Protein AF-A0A834MCL6-F1 (afdb_monomer_lite)

pLDDT: mean 74.05, std 10.61, range [37.78, 87.19]

Sequence (91 aa):
MHQPMDNYPGSRLLKGLSNYTSLDVNQLNFVVSQVFALGLATLYRTVLCPSKVSPTVRHLFGLIFGLWMGYFCFGYQALHLAGLPAVCYVV

Structure (mmCIF, N/CA/C/O backbone):
data_AF-A0A834MCL6-F1
#
_entry.id   AF-A0A834MCL6-F1
#
loop_
_atom_site.group_PDB
_atom_site.id
_atom_site.type_symbol
_atom_site.label_atom_id
_atom_site.label_alt_id
_atom_site.label_comp_id
_atom_site.label_asym_id
_atom_site.label_entity_id
_atom_site.label_seq_id
_atom_site.pdbx_PDB_ins_code
_atom_site.Cartn_x
_atom_site.Cartn_y
_atom_site.Cartn_z
_atom_site.occupancy
_atom_site.B_iso_or_equiv
_atom_site.auth_seq_id
_atom_site.auth_comp_id
_atom_site.auth_asym_id
_atom_site.auth_atom_id
_atom_site.pdbx_PDB_model_num
ATOM 1 N N . MET A 1 1 ? 8.823 1.558 -29.452 1.00 37.78 1 MET A N 1
ATOM 2 C CA . MET A 1 1 ? 9.733 2.177 -28.463 1.00 37.78 1 MET A CA 1
ATOM 3 C C . MET 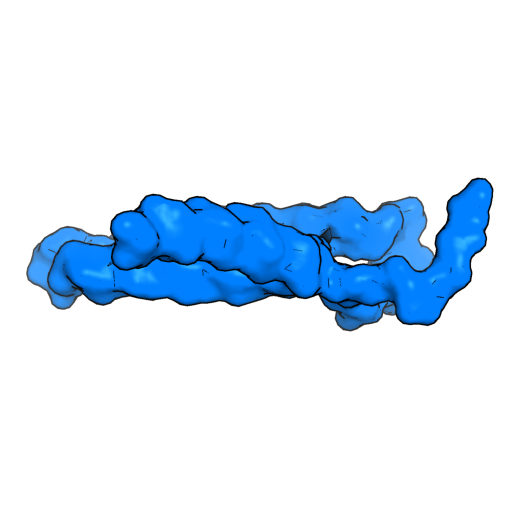A 1 1 ? 9.839 1.217 -27.287 1.00 37.78 1 MET A C 1
ATOM 5 O O . MET A 1 1 ? 8.893 1.101 -26.526 1.00 37.78 1 MET A O 1
ATOM 9 N N . HIS A 1 2 ? 10.910 0.425 -27.227 1.00 45.41 2 HIS A N 1
ATOM 10 C CA . HIS A 1 2 ? 11.126 -0.593 -26.193 1.00 45.41 2 HIS A CA 1
ATOM 11 C C . HIS A 1 2 ? 11.853 0.100 -25.032 1.00 45.41 2 HIS A C 1
ATOM 13 O O . HIS A 1 2 ? 13.018 0.463 -25.187 1.00 45.41 2 HIS A O 1
ATOM 19 N N . GLN A 1 3 ? 11.163 0.405 -23.926 1.00 55.22 3 GLN A N 1
ATOM 20 C CA . GLN A 1 3 ? 11.834 1.015 -22.774 1.00 55.22 3 GLN A CA 1
ATOM 21 C C . GLN A 1 3 ? 12.844 0.018 -22.176 1.00 55.22 3 GLN A C 1
ATOM 23 O O . GLN A 1 3 ? 12.503 -1.156 -22.007 1.00 55.22 3 GLN A O 1
ATOM 28 N N . PRO A 1 4 ? 14.077 0.450 -21.853 1.00 52.62 4 PRO A N 1
ATOM 29 C CA . PRO A 1 4 ? 15.056 -0.406 -21.197 1.00 52.62 4 PRO A CA 1
ATOM 30 C C . PRO A 1 4 ? 14.508 -0.881 -19.845 1.00 52.62 4 PRO A C 1
ATOM 32 O O . PRO A 1 4 ? 14.068 -0.093 -19.009 1.00 52.62 4 PRO A O 1
ATOM 35 N N . MET A 1 5 ? 14.531 -2.200 -19.651 1.00 52.75 5 MET A N 1
ATOM 36 C CA . MET A 1 5 ? 13.930 -2.938 -18.529 1.00 52.75 5 MET A CA 1
ATOM 37 C C . MET A 1 5 ? 14.541 -2.634 -17.146 1.00 52.75 5 MET A C 1
ATOM 39 O O . MET A 1 5 ? 14.126 -3.259 -16.165 1.00 52.75 5 MET A O 1
ATOM 43 N N . ASP A 1 6 ? 15.512 -1.725 -17.071 1.00 56.66 6 ASP A N 1
ATOM 44 C CA . ASP A 1 6 ? 16.176 -1.252 -15.852 1.00 56.66 6 ASP A CA 1
ATOM 45 C C . ASP A 1 6 ? 15.390 -0.163 -15.109 1.00 56.66 6 ASP A C 1
ATOM 47 O O . ASP A 1 6 ? 15.625 0.060 -13.927 1.00 56.66 6 ASP A O 1
ATOM 51 N N . ASN A 1 7 ? 14.427 0.491 -15.765 1.00 55.25 7 ASN A N 1
ATOM 52 C CA . ASN A 1 7 ? 13.719 1.649 -15.209 1.00 55.25 7 ASN A CA 1
ATOM 53 C C . ASN A 1 7 ? 12.198 1.431 -15.152 1.00 55.25 7 ASN A C 1
ATOM 55 O O . ASN A 1 7 ? 11.418 2.288 -15.556 1.00 55.25 7 ASN A O 1
ATOM 59 N N . TYR A 1 8 ? 11.763 0.245 -14.712 1.00 61.81 8 TYR A N 1
ATOM 60 C CA . TYR A 1 8 ? 10.349 0.013 -14.417 1.00 61.81 8 TYR A CA 1
ATOM 61 C C . TYR A 1 8 ? 10.131 0.063 -12.899 1.00 61.81 8 TYR A C 1
ATOM 63 O O . TYR A 1 8 ? 10.609 -0.834 -12.202 1.00 61.81 8 TYR A O 1
ATOM 71 N N . PRO A 1 9 ? 9.438 1.090 -12.373 1.00 62.31 9 PRO A N 1
ATOM 72 C CA . PRO A 1 9 ? 9.291 1.290 -10.932 1.00 62.31 9 PRO A CA 1
ATOM 73 C C . PRO A 1 9 ? 8.316 0.303 -10.268 1.00 62.31 9 PRO A C 1
ATOM 75 O O . PRO A 1 9 ? 8.313 0.204 -9.044 1.00 62.31 9 PRO A O 1
ATOM 78 N N . GLY A 1 10 ? 7.490 -0.409 -11.047 1.00 64.81 10 GLY A N 1
ATOM 79 C CA . GLY A 1 10 ? 6.469 -1.344 -10.558 1.00 64.81 10 GLY A CA 1
ATOM 80 C C . GLY A 1 10 ? 6.934 -2.802 -10.424 1.00 64.81 10 GLY A C 1
ATOM 81 O O . GLY A 1 10 ? 8.082 -3.157 -10.696 1.00 64.81 10 GLY A O 1
ATOM 82 N N . SER A 1 11 ? 6.016 -3.685 -10.016 1.00 64.31 11 SER A N 1
ATOM 83 C CA . SER A 1 11 ? 6.329 -5.097 -9.761 1.00 64.31 11 SER A CA 1
ATOM 84 C C . SER A 1 11 ? 6.681 -5.864 -11.045 1.00 64.31 11 SER A C 1
ATOM 86 O O . SER A 1 11 ? 5.896 -5.916 -11.994 1.00 64.31 11 SER A O 1
ATOM 88 N N . ARG A 1 12 ? 7.863 -6.502 -11.068 1.00 68.44 12 ARG A N 1
ATOM 89 C CA . ARG A 1 12 ? 8.357 -7.343 -12.185 1.00 68.44 12 ARG A CA 1
ATOM 90 C C . ARG A 1 12 ? 7.961 -8.819 -12.047 1.00 68.44 12 ARG A C 1
ATOM 92 O O . ARG A 1 12 ? 8.278 -9.618 -12.926 1.00 68.44 12 ARG A O 1
ATOM 99 N N . LEU A 1 13 ? 7.266 -9.187 -10.966 1.00 63.59 13 LEU A N 1
ATOM 100 C CA . LEU A 1 13 ? 6.870 -10.569 -10.660 1.00 63.59 13 LEU A CA 1
ATOM 101 C C . LEU A 1 13 ? 5.982 -11.186 -11.753 1.00 63.59 13 LEU A C 1
ATOM 103 O O . LEU A 1 13 ? 6.060 -12.381 -12.018 1.00 63.59 13 LEU A O 1
ATOM 107 N N . LEU A 1 14 ? 5.192 -10.360 -12.442 1.00 64.25 14 LEU A N 1
ATOM 108 C CA . LEU A 1 14 ? 4.275 -10.780 -13.506 1.00 64.25 14 LEU A CA 1
ATOM 109 C C . LEU A 1 14 ? 4.907 -10.771 -14.909 1.00 64.25 14 LEU A C 1
ATOM 111 O O . LEU A 1 14 ? 4.220 -11.032 -15.895 1.00 64.25 14 LEU A O 1
ATOM 115 N N . LYS A 1 15 ? 6.221 -10.533 -15.030 1.00 64.19 15 LYS A N 1
ATOM 116 C CA . LYS A 1 15 ? 6.919 -10.510 -16.328 1.00 64.19 15 LYS A CA 1
ATOM 117 C C . LYS A 1 15 ? 6.846 -11.854 -17.067 1.00 64.19 15 LYS A C 1
ATOM 119 O O . LYS A 1 15 ? 6.738 -11.871 -18.289 1.00 64.19 15 LYS A O 1
ATOM 124 N N . GLY A 1 16 ? 6.845 -12.972 -16.335 1.00 63.31 16 GLY A N 1
ATOM 125 C CA . GLY A 1 16 ? 6.628 -14.302 -16.920 1.00 63.31 16 GLY A CA 1
ATOM 126 C C . GLY A 1 16 ? 5.216 -14.478 -17.490 1.00 63.31 16 GLY A C 1
ATOM 127 O O . GLY A 1 16 ? 5.049 -15.092 -18.538 1.00 63.31 16 GLY A O 1
ATOM 128 N N . LEU A 1 17 ? 4.214 -13.870 -16.849 1.00 65.06 17 LEU A N 1
ATOM 129 C CA . LEU A 1 17 ? 2.814 -13.935 -17.273 1.00 65.06 17 LEU A CA 1
ATOM 130 C C . LEU A 1 17 ? 2.517 -12.992 -18.454 1.00 65.06 17 LEU A C 1
ATOM 132 O O . LEU A 1 17 ? 1.734 -13.344 -19.331 1.00 65.06 17 LEU A O 1
ATOM 136 N N . SER A 1 18 ? 3.200 -11.844 -18.525 1.00 63.97 18 SER A N 1
ATOM 137 C CA . SER A 1 18 ? 3.176 -10.915 -19.671 1.00 63.97 18 SER A CA 1
ATOM 138 C C . SER A 1 18 ? 3.618 -11.584 -20.972 1.00 63.97 18 SER A C 1
ATOM 140 O O . SER A 1 18 ? 2.952 -11.437 -21.995 1.00 63.97 18 SER A O 1
ATOM 142 N N . ASN A 1 19 ? 4.666 -12.413 -20.919 1.00 65.25 19 ASN A N 1
ATOM 143 C CA . ASN A 1 19 ? 5.116 -13.191 -22.078 1.00 65.25 19 ASN A CA 1
ATOM 144 C C . ASN A 1 19 ? 4.054 -14.183 -22.583 1.00 65.25 19 ASN A C 1
ATOM 146 O O . ASN A 1 19 ? 4.016 -14.492 -23.768 1.00 65.25 19 ASN A O 1
ATOM 150 N N . TYR A 1 20 ? 3.180 -14.661 -21.694 1.00 67.88 20 TYR A N 1
ATOM 151 C CA . TYR A 1 20 ? 2.102 -15.588 -22.037 1.00 67.88 20 TYR A CA 1
ATOM 152 C C . TYR A 1 20 ? 0.839 -14.881 -22.553 1.00 67.88 20 TYR A C 1
ATOM 154 O O . TYR A 1 20 ? 0.100 -15.442 -23.354 1.00 67.88 20 TYR A O 1
ATOM 162 N N . THR A 1 21 ? 0.576 -13.651 -22.099 1.00 66.69 21 THR A N 1
ATOM 163 C CA . THR A 1 21 ? -0.664 -12.916 -22.414 1.00 66.69 21 THR A CA 1
ATOM 164 C C . THR A 1 21 ? -0.501 -11.810 -23.461 1.00 66.69 21 THR A C 1
ATOM 166 O O . THR A 1 21 ? -1.495 -11.185 -23.814 1.00 66.69 21 THR A O 1
ATOM 169 N N . SER A 1 22 ? 0.711 -11.544 -23.971 1.00 70.00 22 SER A N 1
ATOM 170 C CA . SER A 1 22 ? 1.030 -10.395 -24.852 1.00 70.00 22 SER A CA 1
ATOM 171 C C . SER A 1 22 ? 0.609 -9.022 -24.292 1.00 70.00 22 SER A C 1
ATOM 173 O O . SER A 1 22 ? 0.630 -8.027 -25.014 1.00 70.00 22 SER A O 1
ATOM 175 N N . LEU A 1 23 ? 0.243 -8.950 -23.009 1.00 72.12 23 LEU A N 1
ATOM 176 C CA . LEU A 1 23 ? -0.179 -7.734 -22.321 1.00 72.12 23 LEU A CA 1
ATOM 177 C C . LEU A 1 23 ? 1.010 -7.068 -21.633 1.00 72.12 23 LEU A C 1
ATOM 179 O O . LEU A 1 23 ? 1.912 -7.741 -21.125 1.00 72.12 23 LEU A O 1
ATOM 183 N N . ASP A 1 24 ? 0.985 -5.737 -21.581 1.00 78.25 24 ASP A N 1
ATOM 184 C CA . ASP A 1 24 ? 2.005 -4.958 -20.887 1.00 78.25 24 ASP A CA 1
ATOM 185 C C . ASP A 1 24 ? 1.988 -5.257 -19.377 1.00 78.25 24 ASP A C 1
ATOM 187 O O . ASP A 1 24 ? 0.928 -5.426 -18.763 1.00 78.25 24 ASP A O 1
ATOM 191 N N . VAL A 1 25 ? 3.170 -5.315 -18.758 1.00 73.31 25 VAL A N 1
ATOM 192 C CA . VAL A 1 25 ? 3.331 -5.630 -17.326 1.00 73.31 25 VAL A CA 1
ATOM 193 C C . VAL A 1 25 ? 2.548 -4.643 -16.449 1.00 73.31 25 VAL A C 1
ATOM 195 O O . VAL A 1 25 ? 2.012 -5.033 -15.411 1.00 73.31 25 VAL A O 1
ATOM 198 N N . ASN A 1 26 ? 2.392 -3.394 -16.899 1.00 71.75 26 ASN A N 1
ATOM 199 C CA . ASN A 1 26 ? 1.576 -2.389 -16.228 1.00 71.75 26 ASN A CA 1
ATOM 200 C C . ASN A 1 26 ? 0.085 -2.754 -16.197 1.00 71.75 26 ASN A C 1
ATOM 202 O O . ASN A 1 26 ? -0.567 -2.644 -15.159 1.00 71.75 26 ASN A O 1
ATOM 206 N N . GLN A 1 27 ? -0.459 -3.226 -17.321 1.00 76.88 27 GLN A N 1
ATOM 207 C CA . GLN A 1 27 ? -1.862 -3.635 -17.411 1.00 76.88 27 GLN A CA 1
ATOM 208 C C . GLN A 1 27 ? -2.146 -4.874 -16.561 1.00 76.88 27 GLN A C 1
ATOM 210 O O . GLN A 1 27 ? -3.182 -4.936 -15.904 1.00 76.88 27 GLN A O 1
ATOM 215 N N . LEU A 1 28 ? -1.222 -5.836 -16.517 1.00 81.12 28 LEU A N 1
ATOM 216 C CA . LEU A 1 28 ? -1.379 -7.022 -15.673 1.00 81.12 28 LEU A CA 1
ATOM 217 C C . LEU A 1 28 ? -1.365 -6.678 -14.183 1.00 81.12 28 LEU A C 1
ATOM 219 O O . LEU A 1 28 ? -2.213 -7.169 -13.442 1.00 81.12 28 LEU A O 1
ATOM 223 N N . ASN A 1 29 ? -0.455 -5.802 -13.750 1.00 81.56 29 ASN A N 1
ATOM 224 C CA . ASN A 1 29 ? -0.435 -5.301 -12.376 1.00 81.56 29 ASN A CA 1
ATOM 225 C C . ASN A 1 29 ? -1.763 -4.608 -12.016 1.00 81.56 29 ASN A C 1
ATOM 227 O O . ASN A 1 29 ? -2.321 -4.850 -10.940 1.00 81.56 29 ASN A O 1
ATOM 231 N N . PHE A 1 30 ? -2.323 -3.823 -12.943 1.00 81.94 30 PHE A N 1
ATOM 232 C CA . PHE A 1 30 ? -3.619 -3.174 -12.754 1.00 81.94 30 PHE A CA 1
ATOM 233 C C . PHE A 1 30 ? -4.761 -4.185 -12.616 1.00 81.94 30 PHE A C 1
ATOM 235 O O . PHE A 1 30 ? -5.492 -4.146 -11.633 1.00 81.94 30 PHE A O 1
ATOM 242 N N . VAL A 1 31 ? -4.881 -5.150 -13.529 1.00 85.00 31 VAL A N 1
ATOM 243 C CA . VAL A 1 31 ? -5.956 -6.155 -13.482 1.00 85.00 31 VAL A CA 1
ATOM 244 C C . VAL A 1 31 ? -5.860 -7.028 -12.228 1.00 85.00 31 VAL A C 1
ATOM 246 O O . VAL A 1 31 ? -6.867 -7.253 -11.556 1.00 85.00 31 VAL A O 1
ATOM 249 N N . VAL A 1 32 ? -4.657 -7.485 -11.864 1.00 83.50 32 VAL A N 1
ATOM 250 C CA . VAL A 1 32 ? -4.448 -8.306 -10.660 1.00 83.50 32 VAL A CA 1
ATOM 251 C C . VAL A 1 32 ? -4.802 -7.521 -9.400 1.00 83.50 32 VAL A C 1
ATOM 253 O O . VAL A 1 32 ? -5.506 -8.047 -8.536 1.00 83.50 32 VAL A O 1
ATOM 256 N N . SER A 1 33 ? -4.379 -6.257 -9.307 1.00 83.81 33 SER A N 1
ATOM 257 C CA . SER A 1 33 ? -4.751 -5.409 -8.171 1.00 83.81 33 SER A CA 1
ATOM 258 C C . SER A 1 33 ? -6.261 -5.183 -8.093 1.00 83.81 33 SER A C 1
ATOM 260 O O . SER A 1 33 ? -6.819 -5.222 -7.001 1.00 83.81 33 SER A O 1
ATOM 262 N N . GLN A 1 34 ? -6.948 -5.052 -9.231 1.00 85.56 34 GLN A N 1
ATOM 263 C CA . GLN A 1 34 ? -8.400 -4.893 -9.296 1.00 85.56 34 GLN A CA 1
ATOM 264 C C . GLN A 1 34 ? -9.154 -6.145 -8.828 1.00 85.56 34 GLN A C 1
ATOM 266 O O . GLN A 1 34 ? -10.074 -6.046 -8.015 1.00 85.56 34 GLN A O 1
ATOM 271 N N . VAL A 1 35 ? -8.748 -7.330 -9.297 1.00 87.19 35 VAL A N 1
ATOM 272 C CA . VAL A 1 35 ? -9.336 -8.615 -8.874 1.00 87.19 35 VAL A CA 1
ATOM 273 C C . VAL A 1 35 ? -9.135 -8.821 -7.377 1.00 87.19 35 VAL A C 1
ATOM 275 O O . VAL A 1 35 ? -10.059 -9.199 -6.656 1.00 87.19 35 VAL A O 1
ATOM 278 N N . PHE A 1 36 ? -7.939 -8.517 -6.886 1.00 86.00 36 PHE A N 1
ATOM 279 C CA . PHE A 1 36 ? -7.637 -8.641 -5.473 1.00 86.00 36 PHE A CA 1
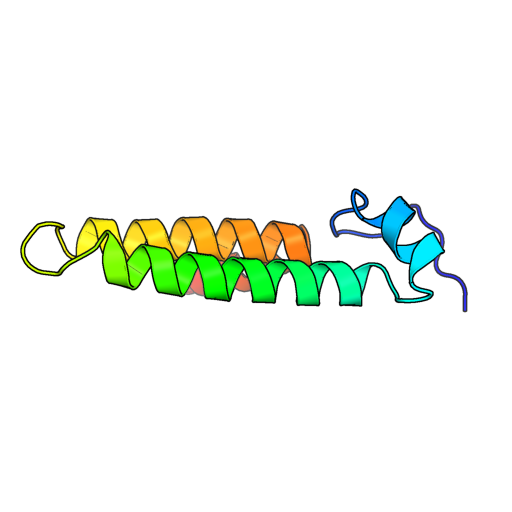ATOM 280 C C . PHE A 1 36 ? -8.382 -7.592 -4.642 1.00 86.00 36 PHE A C 1
ATOM 282 O O . PHE A 1 36 ? -8.885 -7.933 -3.579 1.00 86.00 36 PHE A O 1
ATOM 289 N N . ALA A 1 37 ? -8.541 -6.357 -5.130 1.00 85.12 37 ALA A N 1
ATOM 290 C CA . ALA A 1 37 ? -9.346 -5.320 -4.485 1.00 85.12 37 ALA A CA 1
ATOM 291 C C . ALA A 1 37 ? -10.826 -5.721 -4.386 1.00 85.12 37 ALA A C 1
ATOM 293 O O . ALA A 1 37 ? -11.445 -5.502 -3.347 1.00 85.12 37 ALA A O 1
ATOM 294 N N . LEU A 1 38 ? -11.385 -6.366 -5.415 1.00 86.94 38 LEU A N 1
ATOM 295 C CA . LEU A 1 38 ? -12.740 -6.933 -5.387 1.00 86.94 38 LEU A CA 1
ATOM 296 C C . LEU A 1 38 ? -12.868 -8.071 -4.363 1.00 86.94 38 LEU A C 1
ATOM 298 O O . LEU A 1 38 ? -13.828 -8.109 -3.585 1.00 86.94 38 LEU A O 1
ATOM 302 N N . GLY A 1 39 ? -11.883 -8.972 -4.313 1.00 85.00 39 GLY A N 1
ATOM 303 C CA . GLY A 1 39 ? -11.808 -10.014 -3.288 1.00 85.00 39 GLY A CA 1
ATOM 304 C C . GLY A 1 39 ? -11.730 -9.417 -1.881 1.00 85.00 39 GLY A C 1
ATOM 305 O O . GLY A 1 39 ? -12.486 -9.806 -0.989 1.00 85.00 39 GLY A O 1
ATOM 306 N N . 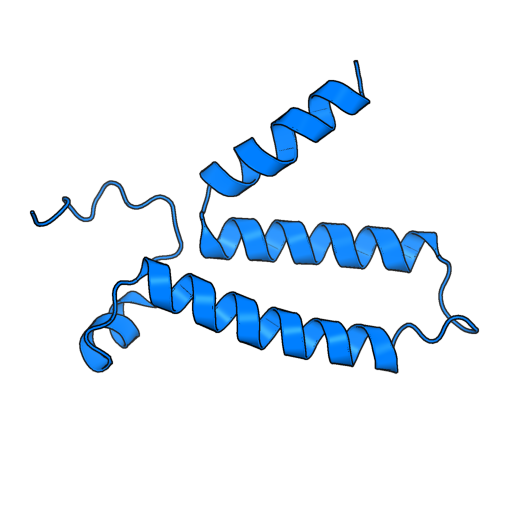LEU A 1 40 ? -10.886 -8.400 -1.704 1.00 82.25 40 LEU A N 1
ATOM 307 C CA . LEU A 1 40 ? -10.731 -7.684 -0.447 1.00 82.25 40 LEU A CA 1
ATOM 308 C C . LEU A 1 40 ? -12.002 -6.952 -0.035 1.00 82.25 40 LEU A C 1
ATOM 310 O O . LEU A 1 40 ? -12.372 -7.019 1.127 1.00 82.25 40 LEU A O 1
ATOM 314 N N . ALA A 1 41 ? -12.696 -6.294 -0.964 1.00 83.12 41 ALA A N 1
ATOM 315 C CA . ALA A 1 41 ? -13.966 -5.627 -0.696 1.00 83.12 41 ALA A CA 1
ATOM 316 C C . ALA A 1 41 ? -15.023 -6.622 -0.199 1.00 83.12 41 ALA A C 1
ATOM 318 O O . ALA A 1 41 ? -15.804 -6.311 0.703 1.00 83.12 41 ALA A O 1
ATOM 319 N N . THR A 1 42 ? -15.008 -7.838 -0.747 1.00 81.00 42 THR A N 1
ATOM 320 C CA . THR A 1 42 ? -15.893 -8.923 -0.322 1.00 81.00 42 THR A CA 1
ATOM 321 C C . THR A 1 42 ? -15.510 -9.419 1.074 1.00 81.00 42 THR A C 1
ATOM 323 O O . THR A 1 42 ? -16.360 -9.443 1.959 1.00 81.00 42 THR A O 1
ATOM 326 N N . LEU A 1 43 ? -14.224 -9.699 1.325 1.00 79.31 43 LEU A N 1
ATOM 327 C CA . LEU A 1 43 ? -13.702 -10.032 2.660 1.00 79.31 43 LEU A CA 1
ATOM 328 C C . LEU A 1 43 ? -14.033 -8.953 3.691 1.00 79.31 43 LEU A C 1
ATOM 330 O O . LEU A 1 43 ? -14.441 -9.258 4.805 1.00 79.31 43 LEU A O 1
ATOM 334 N N . TYR A 1 44 ? -13.909 -7.687 3.315 1.00 73.62 44 TYR A N 1
ATOM 335 C CA . TYR A 1 44 ? -14.185 -6.558 4.184 1.00 73.62 44 TYR A CA 1
ATOM 336 C C . TYR A 1 44 ? -15.668 -6.470 4.554 1.00 73.62 44 TYR A C 1
ATOM 338 O O . TYR A 1 44 ? -16.014 -6.164 5.696 1.00 73.62 44 TYR A O 1
ATOM 346 N N . ARG A 1 45 ? -16.553 -6.792 3.604 1.00 73.81 45 ARG A N 1
ATOM 347 C CA . ARG A 1 45 ? -17.995 -6.909 3.841 1.00 73.81 45 ARG A CA 1
ATOM 348 C C . ARG A 1 45 ? -18.339 -8.056 4.789 1.00 73.81 45 ARG A C 1
ATOM 350 O O . ARG A 1 45 ? -19.208 -7.878 5.635 1.00 73.81 45 ARG A O 1
ATOM 357 N N . THR A 1 46 ? -17.669 -9.199 4.655 1.00 73.00 46 THR A N 1
ATOM 358 C CA . THR A 1 46 ? -17.990 -10.413 5.423 1.00 73.00 46 THR A CA 1
ATOM 359 C C . THR A 1 46 ? -17.346 -10.420 6.814 1.00 73.00 46 THR A C 1
ATOM 361 O O . THR A 1 46 ? -17.983 -10.816 7.786 1.00 73.00 46 THR A O 1
ATOM 364 N N . VAL A 1 47 ? -16.094 -9.966 6.933 1.00 66.62 47 VAL A N 1
ATOM 365 C CA . VAL A 1 47 ? -15.295 -10.027 8.170 1.00 66.62 47 VAL A CA 1
ATOM 366 C C . VAL A 1 47 ? -15.523 -8.803 9.060 1.00 66.62 47 VAL A C 1
ATOM 368 O O . VAL A 1 47 ? -15.630 -8.946 10.276 1.00 66.62 47 VAL A O 1
ATOM 371 N N . LEU A 1 48 ? -15.653 -7.596 8.493 1.00 60.16 48 LEU A N 1
ATOM 372 C CA . LEU A 1 48 ? -15.840 -6.368 9.276 1.00 60.16 48 LEU A CA 1
ATOM 373 C C . LEU A 1 48 ? -17.321 -6.017 9.425 1.00 60.16 48 LEU A C 1
ATOM 375 O O . LEU A 1 48 ? -17.752 -4.905 9.122 1.00 60.16 48 LEU A O 1
ATOM 379 N N . CYS A 1 49 ? -18.120 -6.960 9.917 1.00 58.75 49 CYS A N 1
ATOM 380 C CA . CYS A 1 49 ? -19.503 -6.669 10.269 1.00 58.75 49 CYS A CA 1
ATOM 381 C C . CYS A 1 49 ? -19.524 -5.570 11.366 1.00 58.75 49 CYS A C 1
ATOM 383 O O . CYS A 1 49 ? -18.831 -5.720 12.379 1.00 58.75 49 CYS A O 1
ATOM 385 N N . PRO A 1 50 ? -20.281 -4.462 11.200 1.00 57.56 50 PRO A N 1
ATOM 386 C CA . PRO A 1 50 ? -20.223 -3.260 12.054 1.00 57.56 50 PRO A CA 1
ATOM 387 C C . PRO A 1 50 ? -20.475 -3.516 13.547 1.00 57.56 50 PRO A C 1
ATOM 389 O O . PRO A 1 50 ? -20.124 -2.688 14.378 1.00 57.56 50 PRO A O 1
ATOM 392 N N . SER A 1 51 ? -21.048 -4.669 13.892 1.00 64.12 51 SER A N 1
ATOM 393 C CA . SER A 1 51 ? -21.326 -5.079 15.269 1.00 64.12 51 SER A CA 1
ATOM 394 C C . SER A 1 51 ? -20.112 -5.666 16.010 1.00 64.12 51 SER A C 1
ATOM 396 O O . SER A 1 51 ? -20.162 -5.785 17.231 1.00 64.12 51 SER A O 1
ATOM 398 N N . LYS A 1 52 ? -19.033 -6.051 15.311 1.00 59.12 52 LYS A N 1
ATOM 399 C CA . LYS A 1 52 ? -17.885 -6.763 15.909 1.00 59.12 52 LYS A CA 1
ATOM 400 C C . LYS A 1 52 ? -16.551 -6.021 15.809 1.00 59.12 52 LYS A C 1
ATOM 402 O O . LYS A 1 52 ? -15.621 -6.391 16.518 1.00 59.12 52 LYS A O 1
ATOM 407 N N . VAL A 1 53 ? -16.433 -5.004 14.950 1.00 68.06 53 VAL A N 1
ATOM 408 C CA . VAL A 1 53 ? -15.138 -4.378 14.633 1.00 68.06 53 VAL A CA 1
ATOM 409 C C . VAL A 1 53 ? -15.226 -2.857 14.731 1.00 68.06 53 VAL A C 1
ATOM 411 O O . VAL A 1 53 ? -16.057 -2.234 14.072 1.00 68.06 53 VAL A O 1
ATOM 414 N N . SER A 1 54 ? -14.346 -2.266 15.544 1.00 72.75 54 SER A N 1
ATOM 415 C CA . SER A 1 54 ? -14.265 -0.815 15.752 1.00 72.75 54 SER A CA 1
ATOM 416 C C . SER A 1 54 ? -14.007 -0.068 14.431 1.00 72.75 54 SER A C 1
ATOM 418 O O . SER A 1 54 ? -13.176 -0.525 13.635 1.00 72.75 54 SER A O 1
ATOM 420 N N . PRO A 1 55 ? -14.665 1.083 14.185 1.00 75.50 55 PRO A N 1
ATOM 421 C CA . PRO A 1 55 ? -14.510 1.869 12.956 1.00 75.50 55 PRO A CA 1
ATOM 422 C C . PRO A 1 55 ? -13.048 2.219 12.641 1.00 75.50 55 PRO A C 1
ATOM 424 O O . PRO A 1 55 ? -12.654 2.201 11.477 1.00 75.50 55 PRO A O 1
ATOM 427 N N . THR A 1 56 ? -12.211 2.434 13.658 1.00 79.19 56 THR A N 1
ATOM 428 C CA . THR A 1 56 ? -10.775 2.713 13.492 1.00 79.19 56 THR A CA 1
ATOM 429 C C . THR A 1 56 ? -10.035 1.571 12.801 1.00 79.19 56 THR A C 1
ATOM 431 O O . THR A 1 56 ? -9.241 1.803 11.891 1.00 79.19 56 THR A O 1
ATOM 434 N N . VAL A 1 57 ? -10.325 0.323 13.184 1.00 78.19 57 VAL A N 1
ATOM 435 C CA . VAL A 1 57 ? -9.696 -0.863 12.586 1.00 78.19 57 VAL A CA 1
ATOM 436 C C . VAL A 1 57 ? -10.135 -1.011 11.136 1.00 78.19 57 VAL A C 1
ATOM 438 O O . VAL A 1 57 ? -9.311 -1.327 10.286 1.00 78.19 57 VAL A O 1
ATOM 441 N N . ARG A 1 58 ? -11.403 -0.704 10.830 1.00 78.75 58 ARG A N 1
ATOM 442 C CA . ARG A 1 58 ? -11.907 -0.676 9.452 1.00 78.75 58 ARG A CA 1
ATOM 443 C C . ARG A 1 58 ? -11.060 0.292 8.616 1.00 78.75 58 ARG A C 1
ATOM 445 O O . ARG A 1 58 ? -10.423 -0.132 7.645 1.00 78.75 58 ARG A O 1
ATOM 452 N N . HIS A 1 59 ? -10.999 1.561 9.004 1.00 80.44 59 HIS A N 1
ATOM 453 C CA . HIS A 1 59 ? -10.275 2.574 8.236 1.00 80.44 59 HIS A CA 1
ATOM 454 C C . HIS A 1 59 ? -8.787 2.253 8.082 1.00 80.44 59 HIS A C 1
ATOM 456 O O . HIS A 1 59 ? -8.272 2.329 6.970 1.00 80.44 59 HIS A O 1
ATOM 462 N N . LEU A 1 60 ? -8.118 1.820 9.154 1.00 84.75 60 LEU A N 1
ATOM 463 C CA . LEU A 1 60 ? -6.697 1.486 9.108 1.00 84.75 60 LEU A CA 1
ATOM 464 C C . LEU A 1 60 ? -6.417 0.285 8.197 1.00 84.75 60 LEU A C 1
ATOM 466 O O . LEU A 1 60 ? -5.478 0.315 7.408 1.00 84.75 60 LEU A O 1
ATOM 470 N N . PHE A 1 61 ? -7.258 -0.748 8.251 1.00 83.19 61 PHE A N 1
ATOM 471 C CA . PHE A 1 61 ? -7.106 -1.927 7.401 1.00 83.19 61 PHE A CA 1
ATOM 472 C C . PHE A 1 61 ? -7.301 -1.580 5.922 1.00 83.19 61 PHE A C 1
ATOM 474 O O . PHE A 1 61 ? -6.510 -1.998 5.080 1.00 83.19 61 PHE A O 1
ATOM 481 N N . GLY A 1 62 ? -8.3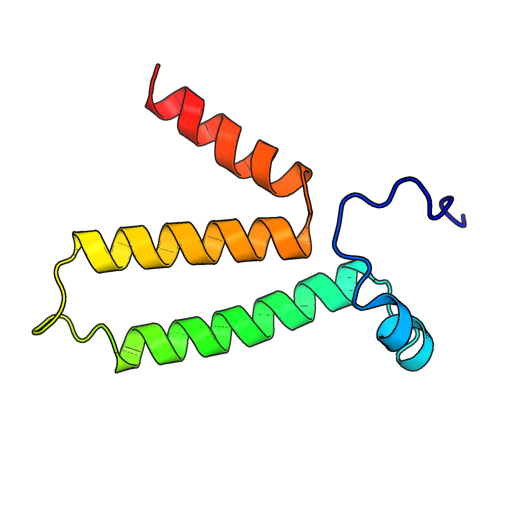15 -0.764 5.609 1.00 83.12 62 GLY A N 1
ATOM 482 C CA . GLY A 1 62 ? -8.547 -0.266 4.251 1.00 83.12 62 GLY A CA 1
ATOM 483 C C . GLY A 1 62 ? -7.395 0.605 3.745 1.00 83.12 62 GLY A C 1
ATOM 484 O O . GLY A 1 62 ? -6.954 0.434 2.611 1.00 83.12 62 GLY A O 1
ATOM 485 N N . LEU A 1 63 ? -6.863 1.482 4.602 1.00 86.00 63 LEU A N 1
ATOM 486 C CA . LEU A 1 63 ? -5.728 2.345 4.283 1.00 86.00 63 LEU A CA 1
ATOM 487 C C . LEU A 1 63 ? -4.462 1.528 3.995 1.00 86.00 63 LEU A C 1
ATOM 489 O O . LEU A 1 63 ? -3.842 1.725 2.956 1.00 86.00 63 LEU A O 1
ATOM 493 N N . ILE A 1 64 ? -4.102 0.591 4.880 1.00 85.56 64 ILE A N 1
ATOM 494 C CA . ILE A 1 64 ? -2.891 -0.232 4.744 1.00 85.56 64 ILE A CA 1
ATOM 495 C C . ILE A 1 64 ? -2.965 -1.092 3.484 1.00 85.56 64 ILE A C 1
ATOM 497 O O . ILE A 1 64 ? -2.026 -1.095 2.691 1.00 85.56 64 ILE A O 1
ATOM 501 N N . PHE A 1 65 ? -4.079 -1.794 3.266 1.00 84.56 65 PHE A N 1
ATOM 502 C CA . PHE A 1 65 ? -4.223 -2.639 2.081 1.00 84.56 65 PHE A CA 1
ATOM 503 C C . PHE A 1 65 ? -4.308 -1.830 0.789 1.00 84.56 65 PHE A C 1
ATOM 505 O O . PHE A 1 65 ? -3.737 -2.249 -0.215 1.00 84.56 65 PHE A O 1
ATOM 512 N N . GLY A 1 66 ? -4.969 -0.670 0.811 1.00 83.50 66 GLY A N 1
ATOM 513 C CA . GLY A 1 66 ? -5.001 0.252 -0.320 1.00 83.50 66 GLY A CA 1
ATOM 514 C C . GLY A 1 66 ? -3.608 0.770 -0.680 1.00 83.50 66 GLY A C 1
ATOM 515 O O . GLY A 1 66 ? -3.230 0.730 -1.850 1.00 83.50 66 GLY A O 1
ATOM 516 N N . LEU A 1 67 ? -2.810 1.177 0.317 1.00 83.81 67 LEU A N 1
ATOM 517 C CA . LEU A 1 67 ? -1.423 1.606 0.109 1.00 83.81 67 LEU A CA 1
ATOM 518 C C . LEU A 1 67 ? -0.553 0.469 -0.432 1.00 83.81 67 LEU A C 1
ATOM 520 O O . LEU A 1 67 ? 0.205 0.668 -1.379 1.00 83.81 67 LEU A O 1
ATOM 524 N N . TRP A 1 68 ? -0.674 -0.723 0.157 1.00 83.75 68 TRP A N 1
ATOM 525 C CA . TRP A 1 68 ? 0.097 -1.896 -0.248 1.00 83.75 68 TRP A CA 1
ATOM 526 C C . TRP A 1 68 ? -0.218 -2.301 -1.693 1.00 83.75 68 TRP A C 1
ATOM 528 O O . TRP A 1 68 ? 0.693 -2.557 -2.479 1.00 83.75 68 TRP A O 1
ATOM 538 N N . MET A 1 69 ? -1.497 -2.260 -2.080 1.00 80.38 69 MET A N 1
ATOM 539 C CA . MET A 1 69 ? -1.925 -2.510 -3.456 1.00 80.38 69 MET A CA 1
ATOM 540 C C . MET A 1 69 ? -1.476 -1.439 -4.442 1.00 80.38 69 MET A C 1
ATOM 542 O O . MET A 1 69 ? -0.985 -1.766 -5.523 1.00 80.38 69 MET A O 1
ATOM 546 N N . GLY A 1 70 ? -1.611 -0.163 -4.076 1.00 80.38 70 GLY A N 1
ATOM 547 C CA . GLY A 1 70 ? -1.138 0.945 -4.903 1.00 80.38 70 GLY A CA 1
ATOM 548 C C . GLY A 1 70 ? 0.363 0.836 -5.168 1.00 80.38 70 GLY A C 1
ATOM 549 O O . GLY A 1 70 ? 0.798 0.952 -6.314 1.00 80.38 70 GLY A O 1
ATOM 550 N N . TYR A 1 71 ? 1.141 0.521 -4.129 1.00 80.69 71 TYR A N 1
ATOM 551 C CA . TYR A 1 71 ? 2.575 0.276 -4.242 1.00 80.69 71 TYR A CA 1
ATOM 552 C C . TYR A 1 71 ? 2.896 -0.933 -5.126 1.00 80.69 71 TYR A C 1
ATOM 554 O O . TYR A 1 71 ? 3.787 -0.859 -5.965 1.00 80.69 71 TYR A O 1
ATOM 562 N N . PHE A 1 72 ? 2.152 -2.034 -5.007 1.00 76.69 72 PHE A N 1
ATOM 563 C CA . PHE A 1 72 ? 2.348 -3.197 -5.873 1.00 76.69 72 PHE A CA 1
ATOM 564 C C . PHE A 1 72 ? 2.089 -2.872 -7.356 1.00 76.69 72 PHE A C 1
ATOM 566 O O . PHE A 1 72 ? 2.822 -3.338 -8.230 1.00 76.69 72 PHE A O 1
ATOM 573 N N . CYS A 1 73 ? 1.076 -2.043 -7.635 1.00 72.25 73 CYS A N 1
ATOM 574 C CA . CYS A 1 73 ? 0.646 -1.723 -8.992 1.00 72.25 73 CYS A CA 1
A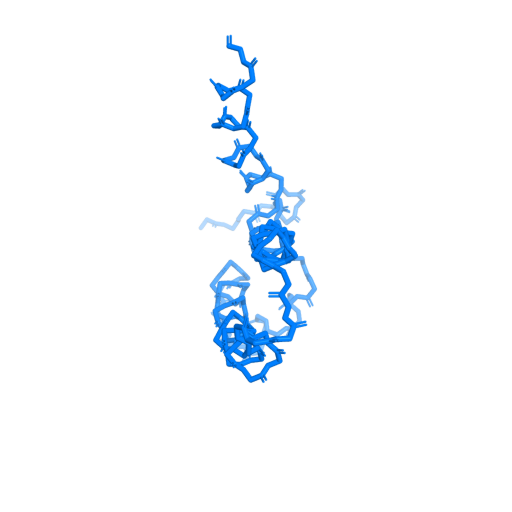TOM 575 C C . CYS A 1 73 ? 1.537 -0.682 -9.693 1.00 72.25 73 CYS A C 1
ATOM 577 O O . CYS A 1 73 ? 1.912 -0.877 -10.847 1.00 72.25 73 CYS A O 1
ATOM 579 N N . PHE A 1 74 ? 1.886 0.410 -9.004 1.00 72.06 74 PHE A N 1
ATOM 580 C CA . PHE A 1 74 ? 2.599 1.560 -9.586 1.00 72.06 74 PHE A CA 1
ATOM 581 C C . PHE A 1 74 ? 4.003 1.779 -9.003 1.00 72.06 74 PHE A C 1
ATOM 583 O O . PHE A 1 74 ? 4.730 2.670 -9.446 1.00 72.06 74 PHE A O 1
ATOM 590 N N . GLY A 1 75 ? 4.403 0.995 -8.001 1.00 73.75 75 GLY A N 1
ATOM 591 C CA . GLY A 1 75 ? 5.700 1.133 -7.351 1.00 73.75 75 GLY A CA 1
ATOM 592 C C . GLY A 1 75 ? 5.835 2.412 -6.531 1.00 73.75 75 GLY A C 1
ATOM 593 O O . GLY A 1 75 ? 4.876 2.920 -5.945 1.00 73.75 75 GLY A O 1
ATOM 594 N N . TYR A 1 76 ? 7.047 2.968 -6.520 1.00 70.69 76 TYR A N 1
ATOM 595 C CA . TYR A 1 76 ? 7.384 4.180 -5.763 1.00 70.69 76 TYR A CA 1
ATOM 596 C C . TYR A 1 76 ? 6.518 5.403 -6.138 1.00 70.69 76 TYR A C 1
ATOM 598 O O . TYR A 1 76 ? 6.284 6.278 -5.305 1.00 70.69 76 TYR A O 1
ATOM 606 N N . GLN A 1 77 ? 5.960 5.452 -7.355 1.00 74.12 77 GLN A N 1
ATOM 607 C CA . GLN A 1 77 ? 5.045 6.526 -7.766 1.00 74.12 77 GLN A CA 1
ATOM 608 C C . GLN A 1 77 ? 3.729 6.539 -6.975 1.00 74.12 77 GLN A C 1
ATOM 610 O O . GLN A 1 77 ? 3.221 7.623 -6.689 1.00 74.12 77 GLN A O 1
ATOM 615 N N . ALA A 1 78 ? 3.198 5.383 -6.559 1.00 77.62 78 ALA A N 1
ATOM 616 C CA . ALA A 1 78 ? 2.005 5.353 -5.705 1.00 77.62 78 ALA A CA 1
ATOM 617 C C . ALA A 1 78 ? 2.275 5.945 -4.319 1.00 77.62 78 ALA A C 1
ATOM 619 O O . ALA A 1 78 ? 1.410 6.611 -3.754 1.00 77.62 78 ALA A O 1
ATOM 620 N N . LEU A 1 79 ? 3.486 5.747 -3.793 1.00 75.31 79 LEU A N 1
ATOM 621 C CA . LEU A 1 79 ? 3.920 6.340 -2.529 1.00 75.31 79 LEU A CA 1
ATOM 622 C C . LEU A 1 79 ? 3.958 7.863 -2.615 1.00 75.31 79 LEU A C 1
ATOM 624 O O . LEU A 1 79 ? 3.558 8.532 -1.671 1.00 75.31 79 LEU A O 1
ATOM 628 N N . HIS A 1 80 ? 4.372 8.414 -3.756 1.00 80.94 80 HIS A N 1
ATOM 629 C CA . HIS A 1 80 ? 4.365 9.859 -3.963 1.00 80.94 80 HIS A CA 1
ATOM 630 C C . HIS A 1 80 ? 2.932 10.412 -4.022 1.00 80.94 80 HIS A C 1
ATOM 632 O O . HIS A 1 80 ? 2.630 11.419 -3.383 1.00 80.94 80 HIS A O 1
ATOM 638 N N . LEU A 1 81 ? 2.037 9.705 -4.723 1.00 81.81 81 LEU A N 1
ATOM 639 C CA . LEU A 1 81 ? 0.623 10.068 -4.846 1.00 81.81 81 LEU A CA 1
ATOM 640 C C . LEU A 1 81 ? -0.121 10.013 -3.500 1.00 81.81 81 LEU A C 1
ATOM 642 O O . LEU A 1 81 ? -0.992 10.839 -3.249 1.00 81.81 81 LEU A O 1
ATOM 646 N N . ALA A 1 82 ? 0.219 9.047 -2.642 1.00 80.31 82 ALA A N 1
ATOM 647 C CA . ALA A 1 82 ? -0.366 8.898 -1.309 1.00 80.31 82 ALA A CA 1
ATOM 648 C C . ALA A 1 82 ? 0.311 9.793 -0.255 1.00 80.31 82 ALA A C 1
ATOM 650 O O . ALA A 1 82 ? -0.345 10.294 0.654 1.00 80.31 82 ALA A O 1
ATOM 651 N N . GLY A 1 83 ? 1.622 10.002 -0.374 1.00 82.31 83 GLY A N 1
ATOM 652 C CA . GLY A 1 83 ? 2.432 10.753 0.580 1.00 82.31 83 GLY A CA 1
ATOM 653 C C . GLY A 1 83 ? 2.205 12.258 0.502 1.00 82.31 83 GLY A C 1
ATOM 654 O O . GLY A 1 83 ? 2.095 12.897 1.541 1.00 82.31 83 GLY A O 1
ATOM 655 N N . LEU A 1 84 ? 2.065 12.823 -0.702 1.00 85.12 84 LEU A N 1
ATOM 656 C CA . LEU A 1 84 ? 1.817 14.257 -0.884 1.00 85.12 84 LEU A CA 1
ATOM 657 C C . LEU A 1 84 ? 0.567 14.752 -0.118 1.00 85.12 84 LEU A C 1
ATOM 659 O O . LEU A 1 84 ? 0.709 15.660 0.700 1.00 85.12 84 LEU A O 1
ATOM 663 N N . PRO A 1 85 ? -0.633 14.156 -0.283 1.00 84.12 85 PRO A N 1
ATOM 664 C CA . PRO A 1 85 ? -1.810 14.568 0.480 1.00 84.12 85 PRO A CA 1
ATOM 665 C C . PRO A 1 85 ? -1.689 14.268 1.980 1.00 84.12 85 PRO A C 1
ATOM 667 O O . PRO A 1 85 ? -2.234 15.018 2.783 1.00 84.12 85 PRO A O 1
ATOM 670 N N . ALA A 1 86 ? -0.958 13.220 2.379 1.00 83.75 86 ALA A N 1
ATOM 671 C CA . ALA A 1 86 ? -0.710 12.935 3.792 1.00 83.75 86 ALA A CA 1
ATOM 672 C C . ALA A 1 86 ? 0.159 14.018 4.452 1.00 83.75 86 ALA A C 1
ATOM 674 O O . ALA A 1 86 ? -0.144 14.451 5.558 1.00 83.75 86 ALA A O 1
ATOM 675 N N . VAL A 1 87 ? 1.198 14.498 3.761 1.00 87.19 87 VAL A N 1
ATOM 676 C CA . VAL A 1 87 ? 2.034 15.612 4.234 1.00 87.19 87 VAL A CA 1
ATOM 677 C C . VAL A 1 87 ? 1.213 16.896 4.325 1.00 87.19 87 VAL A C 1
ATOM 679 O O . VAL A 1 87 ? 1.267 17.568 5.349 1.00 87.19 87 VAL A O 1
ATOM 682 N N . CYS A 1 88 ? 0.390 17.199 3.316 1.00 84.00 88 CYS A N 1
ATOM 683 C CA . CYS A 1 88 ? -0.511 18.357 3.347 1.00 84.00 88 CYS A CA 1
ATOM 684 C C . CYS A 1 88 ? -1.561 18.304 4.465 1.00 84.00 88 CYS A C 1
ATOM 686 O O . CYS A 1 88 ? -2.110 19.338 4.813 1.00 84.00 88 CYS A O 1
ATOM 688 N N . TYR A 1 89 ? -1.884 17.120 4.987 1.00 83.31 89 TYR A N 1
ATOM 689 C CA . TYR A 1 89 ? -2.812 16.975 6.108 1.00 83.31 89 TYR A CA 1
ATOM 690 C C . TYR A 1 89 ? -2.136 17.204 7.471 1.00 83.31 89 TYR A C 1
ATOM 692 O O . TYR A 1 89 ? -2.810 17.516 8.449 1.00 83.31 89 TYR A O 1
ATOM 700 N N . VAL A 1 90 ? -0.818 16.998 7.555 1.00 82.06 90 VAL A N 1
ATOM 701 C CA . VAL A 1 90 ? -0.039 17.107 8.802 1.00 82.06 90 VAL A CA 1
ATOM 702 C C . VAL A 1 90 ? 0.483 18.528 9.043 1.00 82.06 90 VAL A C 1
ATOM 704 O O . VAL A 1 90 ? 0.669 18.901 10.201 1.00 82.06 90 VAL A O 1
ATOM 707 N N . VAL A 1 91 ? 0.743 19.284 7.972 1.00 69.94 91 VAL A N 1
ATOM 708 C CA . VAL A 1 91 ? 1.195 20.690 8.002 1.00 69.94 91 VAL A CA 1
ATOM 709 C C . VAL A 1 91 ? -0.001 21.629 8.090 1.00 69.94 91 VAL A C 1
ATOM 711 O O . VAL A 1 91 ? 0.062 22.560 8.922 1.00 69.94 91 VAL A O 1
#

R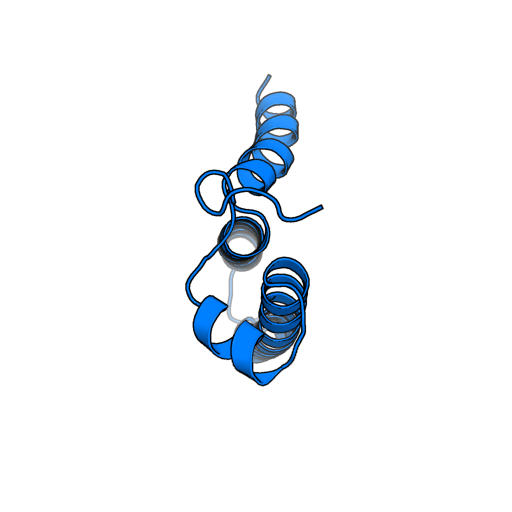adius of gyration: 16.37 Å; chains: 1; bounding box: 38×36×44 Å

InterPro domains:
  IPR049941 Lysophospholipid acyltransferase 7/Porcupine-like [PTHR13906] (11-91)

Foldseek 3Di:
DDPPPPPQQADCPCVVVCVVVVDDPLVVLVVVLVVVVVVVVVVLCVVPDVVPDDVVCSVVVCVVSVLVSLCNNRNVVSVVVVVVVVVVVVD

Secondary structure (DSSP, 8-state):
----TT---S--TTHHHHHHH---HHHHHHHHHHHHHHHHHHHHHHH--TTTS-HHHHHHHHHHHHHHHHHHHHTHHHHHHHHHHHHHHH-

Organism: Rhynchophorus ferrugineus (NCBI:txid354439)